Protein AF-A0A1J3I1L3-F1 (afdb_monomer)

Foldseek 3Di:
DPPCPQPDDWPVHNWDFPVVLLVVLVCQQPCDCPVNNVDPGGPDQQSDVDDFDDDPNHTPDHHDDTTRVNVVVVVVVVVVVVVVCVVVVCLVVPCCHDPQRRRNVVVPSDDDAPDCPPPGGD

Secondary structure (DSSP, 8-state):
--S-GGGSBSTTSB----HHHHHHHHHHHT-BTTTBTT-SS-S-GGGSSSPPEEETTEEEE------HHHHHHHHHHHHHHHHHHHHHHHHHHTSS--SS-TTGGGG-SS-S-S-SGGG---

Sequence (122 aa):
ALGRPQDMFSDTAIQLQPVFAQWIQNTHALAPGVTAPGETASTSLTWGGGELVAVGGKVALLPIPLGTADFLVHHIHAFTIHVTVLILLKGVLFARSSRLIPDKANLGFRFPCDGPGRGGTC

InterPro domains:
  IPR001280 Photosystem I PsaA/PsaB [PF00223] (1-122)
  IPR001280 Photosystem I PsaA/PsaB [PR00257] (71-89)
  IPR001280 Photosystem I PsaA/PsaB [PR00257] (102-122)
  IPR020586 Photosystem I PsaA/PsaB, conserved site [PS00419] (113-122)
  IPR036408 Photosystem I PsaA/PsaB superfamily [G3DSA:1.20.1130.10] (1-122)
  IPR036408 Photosystem I PsaA/PsaB superfamily [SSF81558] (1-122)

Nearest PDB structures (foldseek):
  8j7b-assembly1_A  TM=9.758E-01  e=3.471E-17  Arabidopsis thaliana
  7wfd-assembly1_AA  TM=9.749E-01  e=4.808E-17  Arabidopsis thaliana
  8bcv-assembly1_A  TM=9.721E-01  e=6.662E-17  Avena sativa
  5zji-assembly1_A  TM=9.831E-01  e=1.122E-16  Zea mays
  5l8r-assembly1_A  TM=9.810E-01  e=1.279E-16  Pisum sativum

Organism: Noccaea caerulescens (NCBI:txid107243)

Solvent-accessible surface area (backbone atoms only — not comparable to full-atom values): 7301 Å² total; per-residue (Å²): 140,84,87,56,70,71,78,33,84,26,82,90,39,46,64,49,68,40,57,71,58,53,52,49,26,50,53,42,32,56,21,39,63,63,85,33,68,91,39,92,59,42,96,48,53,44,41,32,91,51,78,76,39,68,56,95,92,38,81,72,50,50,51,61,86,76,42,23,67,52,37,52,53,52,51,50,51,50,49,55,50,51,53,51,49,49,54,52,48,50,52,61,74,46,44,52,32,40,96,89,44,70,62,34,51,80,65,50,95,80,66,84,59,78,55,72,57,96,87,50,46,115

Mean predicted aligned error: 4.72 Å

Radius of gyration: 25.05 Å; Cα contacts (8 Å, |Δi|>4): 120; chains: 1; bounding box: 61×33×59 Å

Structure (mmCIF, N/CA/C/O backbone):
data_AF-A0A1J3I1L3-F1
#
_entry.id   AF-A0A1J3I1L3-F1
#
loop_
_atom_site.group_PDB
_atom_site.id
_atom_site.type_symbol
_atom_site.label_atom_id
_atom_site.label_alt_id
_atom_site.label_comp_id
_atom_site.label_asym_id
_atom_site.label_entity_id
_atom_site.label_seq_id
_atom_site.pdbx_PDB_ins_code
_atom_site.Cartn_x
_atom_site.Cartn_y
_atom_site.Cartn_z
_atom_site.occupancy
_atom_site.B_iso_or_equiv
_atom_site.auth_seq_id
_atom_site.auth_comp_id
_atom_site.auth_asym_id
_atom_site.auth_atom_id
_atom_site.pdbx_PDB_model_num
ATOM 1 N N . ALA A 1 1 ? 16.874 -9.510 20.655 1.00 80.38 1 ALA A N 1
ATOM 2 C CA . ALA A 1 1 ? 18.293 -9.449 20.241 1.00 80.38 1 ALA A CA 1
ATOM 3 C C . ALA A 1 1 ? 19.179 -8.682 21.233 1.00 80.38 1 ALA A C 1
ATOM 5 O O . ALA A 1 1 ? 20.196 -9.231 21.613 1.00 80.38 1 ALA A O 1
ATOM 6 N N . LEU A 1 2 ? 18.810 -7.475 21.698 1.00 95.44 2 LEU A N 1
ATOM 7 C CA . LEU A 1 2 ? 19.632 -6.674 22.637 1.00 95.44 2 LEU A CA 1
ATOM 8 C C . LEU A 1 2 ? 19.032 -6.495 24.048 1.00 95.44 2 LEU A C 1
ATOM 10 O O . LEU A 1 2 ? 19.570 -5.739 24.845 1.00 95.44 2 LEU A O 1
ATOM 14 N N . GLY A 1 3 ? 17.898 -7.137 24.355 1.00 95.94 3 GLY A N 1
ATOM 15 C CA . GLY A 1 3 ? 17.249 -7.009 25.671 1.00 95.94 3 GLY A CA 1
ATOM 16 C C . GLY A 1 3 ? 16.674 -5.618 25.976 1.00 95.94 3 GLY A C 1
ATOM 17 O O . GLY A 1 3 ? 16.488 -5.288 27.139 1.00 95.94 3 GLY A O 1
ATOM 18 N N . ARG A 1 4 ? 16.398 -4.805 24.947 1.00 97.38 4 ARG A N 1
ATOM 19 C CA . ARG A 1 4 ? 15.887 -3.428 25.065 1.00 97.38 4 ARG A CA 1
ATOM 20 C C . ARG A 1 4 ? 14.473 -3.279 24.469 1.00 97.38 4 ARG A C 1
ATOM 22 O O . ARG A 1 4 ? 14.322 -2.634 23.433 1.00 97.38 4 ARG A O 1
ATOM 29 N N . PRO A 1 5 ? 13.437 -3.922 25.042 1.00 96.19 5 PRO A N 1
ATOM 30 C CA . PRO A 1 5 ? 12.076 -3.869 24.496 1.00 96.19 5 PRO A CA 1
ATOM 31 C C . PRO A 1 5 ? 11.458 -2.462 24.524 1.00 96.19 5 PRO A C 1
ATOM 33 O O . PRO A 1 5 ? 10.648 -2.143 23.662 1.00 96.19 5 PRO A O 1
ATOM 36 N N . GLN A 1 6 ? 11.873 -1.604 25.459 1.00 96.25 6 GLN A N 1
ATOM 37 C CA . GLN A 1 6 ? 11.412 -0.217 25.571 1.00 96.25 6 GLN A CA 1
ATOM 38 C C . GLN A 1 6 ? 11.814 0.672 24.384 1.00 96.25 6 GLN A C 1
ATOM 40 O O . GLN A 1 6 ? 11.209 1.716 24.171 1.00 96.25 6 GLN A O 1
ATOM 45 N N . ASP A 1 7 ? 12.815 0.255 23.608 1.00 97.44 7 ASP A N 1
ATOM 46 C CA . ASP A 1 7 ? 13.295 0.992 22.435 1.00 97.44 7 ASP A CA 1
ATOM 47 C C . ASP A 1 7 ? 12.701 0.451 21.121 1.00 97.44 7 ASP A C 1
ATOM 49 O O . ASP A 1 7 ? 13.109 0.851 20.033 1.00 97.44 7 ASP A O 1
ATOM 53 N N . MET A 1 8 ? 11.763 -0.498 21.199 1.00 97.75 8 MET A N 1
ATOM 54 C CA . MET A 1 8 ? 11.122 -1.105 20.036 1.00 97.75 8 MET A CA 1
ATOM 55 C C . MET A 1 8 ? 9.966 -0.243 19.518 1.00 97.75 8 MET A C 1
ATOM 57 O O . MET A 1 8 ? 9.206 0.328 20.301 1.00 97.75 8 MET A O 1
ATOM 61 N N . PHE A 1 9 ? 9.762 -0.241 18.198 1.00 98.19 9 PHE A N 1
ATOM 62 C CA . PHE A 1 9 ? 8.512 0.238 17.610 1.00 98.19 9 PHE A CA 1
ATOM 63 C C . PHE A 1 9 ? 7.398 -0.785 17.849 1.00 98.19 9 PHE A C 1
ATOM 65 O O . PHE A 1 9 ? 7.394 -1.854 17.239 1.00 98.19 9 PHE A O 1
ATOM 72 N N . SER A 1 10 ? 6.496 -0.493 18.784 1.00 97.81 10 SER A N 1
ATOM 73 C CA . SER A 1 10 ? 5.393 -1.378 19.179 1.00 97.81 10 SER A CA 1
ATOM 74 C C . SER A 1 10 ? 4.352 -0.633 20.010 1.00 97.81 10 SER A C 1
ATOM 76 O O . SER A 1 10 ? 4.625 0.457 20.512 1.00 97.81 10 SER A O 1
ATOM 78 N N . ASP A 1 11 ? 3.191 -1.250 20.233 1.00 97.44 11 ASP A N 1
ATOM 79 C CA . ASP A 1 11 ? 2.111 -0.635 21.015 1.00 97.44 11 ASP A CA 1
ATOM 80 C C . ASP A 1 11 ? 2.466 -0.421 22.499 1.00 97.44 11 ASP A C 1
ATOM 82 O O . ASP A 1 11 ? 1.881 0.437 23.156 1.00 97.44 11 ASP A O 1
ATOM 86 N N . THR A 1 12 ? 3.459 -1.142 23.034 1.00 97.31 12 THR A N 1
ATOM 87 C CA . THR A 1 12 ? 3.888 -1.042 24.443 1.00 97.31 12 THR A CA 1
ATOM 88 C C . THR A 1 12 ? 5.150 -0.203 24.660 1.00 97.31 12 THR A C 1
ATOM 90 O O . THR A 1 12 ? 5.643 -0.132 25.783 1.00 97.31 12 THR A O 1
ATOM 93 N N . ALA A 1 13 ? 5.716 0.385 23.606 1.00 96.44 13 ALA A N 1
ATOM 94 C CA . ALA A 1 13 ? 6.961 1.149 23.668 1.00 96.44 13 ALA A CA 1
ATOM 95 C C . ALA A 1 13 ? 6.857 2.404 22.785 1.00 96.44 13 ALA A C 1
ATOM 97 O O . ALA A 1 13 ? 5.974 3.232 23.008 1.00 96.44 13 ALA A O 1
ATOM 98 N N . ILE A 1 14 ? 7.731 2.572 21.787 1.00 97.62 14 ILE A N 1
ATOM 99 C CA . ILE A 1 14 ? 7.644 3.701 20.858 1.00 97.62 14 ILE A CA 1
ATOM 100 C C . ILE A 1 14 ? 6.532 3.403 19.851 1.00 97.62 14 ILE A C 1
ATOM 102 O O . ILE A 1 14 ? 6.683 2.560 18.967 1.00 97.62 14 ILE A O 1
ATOM 106 N N . GLN A 1 15 ? 5.400 4.084 19.988 1.00 98.19 15 GLN A N 1
ATOM 107 C CA . GLN A 1 15 ? 4.229 3.818 19.158 1.00 98.19 15 GLN A CA 1
ATOM 108 C C . GLN A 1 15 ? 4.301 4.548 17.815 1.00 98.19 15 GLN A C 1
ATOM 110 O O . GLN A 1 15 ? 4.650 5.727 17.755 1.00 98.19 15 GLN A O 1
ATOM 115 N N . LEU A 1 16 ? 3.886 3.865 16.747 1.00 98.19 16 LEU A N 1
ATOM 116 C CA . LEU A 1 16 ? 3.650 4.461 15.429 1.00 98.19 16 LEU A CA 1
ATOM 117 C C . LEU A 1 16 ? 2.205 4.169 15.027 1.00 98.19 16 LEU A C 1
ATOM 119 O O . LEU A 1 16 ? 1.920 3.194 14.338 1.00 98.19 16 LEU A O 1
ATOM 123 N N . GLN A 1 17 ? 1.280 4.990 15.521 1.00 98.12 17 GLN A N 1
ATOM 124 C CA . GLN A 1 17 ? -0.150 4.740 15.353 1.00 98.12 17 GLN A CA 1
ATOM 125 C C . GLN A 1 17 ? -0.643 5.116 13.944 1.00 98.12 17 GLN A C 1
ATOM 127 O O . GLN A 1 17 ? -0.327 6.206 13.452 1.00 98.12 17 GLN A O 1
ATOM 132 N N . PRO A 1 18 ? -1.484 4.283 13.301 1.00 98.06 18 PRO A N 1
ATOM 133 C CA . PRO A 1 18 ? -2.129 4.603 12.032 1.00 98.06 18 PRO A CA 1
ATOM 134 C C . PRO A 1 18 ? -3.333 5.539 12.245 1.00 98.06 18 PRO A C 1
ATOM 136 O O . PRO A 1 18 ? -4.475 5.198 11.934 1.00 98.06 18 PRO A O 1
ATOM 139 N N . VAL A 1 19 ? -3.079 6.746 12.761 1.00 98.31 19 VAL A N 1
ATOM 140 C CA . VAL A 1 19 ? -4.113 7.705 13.201 1.00 98.31 19 VAL A CA 1
ATOM 141 C C . VAL A 1 19 ? -5.118 8.071 12.108 1.00 98.31 19 VAL A C 1
ATOM 143 O O . VAL A 1 19 ? -6.300 8.242 12.392 1.00 98.31 19 VAL A O 1
ATOM 146 N N . PHE A 1 20 ? -4.689 8.130 10.844 1.00 98.44 20 PHE A N 1
ATOM 147 C CA . PHE A 1 20 ? -5.593 8.393 9.721 1.00 98.44 20 PHE A CA 1
ATOM 148 C C . PHE A 1 20 ? -6.578 7.246 9.496 1.00 98.44 20 PHE A C 1
ATOM 150 O O . PHE A 1 20 ? -7.757 7.489 9.257 1.00 98.44 20 PHE A O 1
ATOM 157 N N . ALA A 1 21 ? -6.115 6.000 9.609 1.00 97.94 21 ALA A N 1
ATOM 158 C CA . ALA A 1 21 ? -6.986 4.845 9.466 1.00 97.94 21 ALA A CA 1
ATOM 159 C C . ALA A 1 21 ? -7.968 4.776 10.640 1.00 97.94 21 ALA A C 1
ATOM 161 O O . ALA A 1 21 ? -9.162 4.645 10.409 1.00 97.94 21 ALA A O 1
ATOM 162 N N . GLN A 1 22 ? -7.497 4.973 11.876 1.00 97.62 22 GLN A N 1
ATOM 163 C CA . GLN A 1 22 ? -8.347 5.027 13.074 1.00 97.62 22 GLN A CA 1
ATOM 164 C C . GLN A 1 22 ? -9.411 6.136 12.983 1.00 97.62 22 GLN A C 1
ATOM 166 O O . GLN A 1 22 ? -10.572 5.923 13.326 1.00 97.62 22 GLN A O 1
ATOM 171 N N . TRP A 1 23 ? -9.048 7.314 12.467 1.00 97.94 23 TRP A N 1
ATOM 172 C CA . TRP A 1 23 ? -9.995 8.404 12.219 1.00 97.94 23 TRP A CA 1
ATOM 173 C C . TRP A 1 23 ? -11.084 8.017 11.207 1.00 97.94 23 TRP A C 1
ATOM 175 O O . TRP A 1 23 ? -12.266 8.286 11.438 1.00 97.94 23 TRP A O 1
ATOM 185 N N . ILE A 1 24 ? -10.712 7.328 10.124 1.00 97.44 24 ILE A N 1
ATOM 186 C CA . ILE A 1 24 ? -11.673 6.763 9.170 1.00 97.44 24 ILE A CA 1
ATOM 187 C C . ILE A 1 24 ? -12.557 5.712 9.856 1.00 97.44 24 ILE A C 1
ATOM 189 O O . ILE A 1 24 ? -13.777 5.802 9.739 1.00 97.44 24 ILE A O 1
ATOM 193 N N . GLN A 1 25 ? -11.987 4.776 10.627 1.00 96.19 25 GLN A N 1
ATOM 194 C CA . GLN A 1 25 ? -12.763 3.760 11.354 1.00 96.19 25 GLN A CA 1
ATOM 195 C C . GLN A 1 25 ? -13.839 4.413 12.237 1.00 96.19 25 GLN A C 1
ATOM 197 O O . GLN A 1 25 ? -15.013 4.070 12.125 1.00 96.19 25 GLN A O 1
ATOM 202 N N . ASN A 1 26 ? -13.471 5.427 13.025 1.00 95.75 26 ASN A N 1
ATOM 203 C CA . ASN A 1 26 ? -14.405 6.150 13.892 1.00 95.75 26 ASN A CA 1
ATOM 204 C C . ASN A 1 26 ? -15.491 6.893 13.106 1.00 95.75 26 ASN A C 1
ATOM 206 O O . ASN A 1 26 ? -16.659 6.871 13.492 1.00 95.75 26 ASN A O 1
ATOM 210 N N . THR A 1 27 ? -15.123 7.518 11.987 1.00 96.19 27 THR A N 1
ATOM 211 C CA . THR A 1 27 ? -16.076 8.223 11.119 1.00 96.19 27 THR A CA 1
ATOM 212 C C . THR A 1 27 ? -17.129 7.263 10.566 1.00 96.19 27 THR A C 1
ATOM 214 O O . THR A 1 27 ? -18.314 7.585 10.564 1.00 96.19 27 THR A O 1
ATOM 217 N N . HIS A 1 28 ? -16.719 6.068 10.136 1.00 96.00 28 HIS A N 1
ATOM 218 C CA . HIS A 1 28 ? -17.635 5.053 9.617 1.00 96.00 28 HIS A CA 1
ATOM 219 C C . HIS A 1 28 ? -18.439 4.346 10.715 1.00 96.00 28 HIS A C 1
ATOM 221 O O . HIS A 1 28 ? -19.610 4.036 10.496 1.00 96.00 28 HIS A O 1
ATOM 227 N N . ALA A 1 29 ? -17.847 4.107 11.887 1.00 94.94 29 ALA A N 1
ATOM 228 C CA . ALA A 1 29 ? -18.529 3.505 13.031 1.00 94.94 29 ALA A CA 1
ATOM 229 C C . ALA A 1 29 ? -19.659 4.399 13.570 1.00 94.94 29 ALA A C 1
ATOM 231 O O . ALA A 1 29 ? -20.719 3.895 13.928 1.00 94.94 29 ALA A O 1
ATOM 232 N N . LEU A 1 30 ? -19.447 5.720 13.587 1.00 94.75 30 LEU A N 1
ATOM 233 C CA . LEU A 1 30 ? -20.404 6.712 14.095 1.00 94.75 30 LEU A CA 1
ATOM 234 C C . LEU A 1 30 ? -21.323 7.303 13.014 1.00 94.75 30 LEU A C 1
ATOM 236 O O . LEU A 1 30 ? -22.138 8.172 13.316 1.00 94.75 30 LEU A O 1
ATOM 240 N N . ALA A 1 31 ? -21.193 6.875 11.757 1.00 95.75 31 ALA A N 1
ATOM 241 C CA . ALA A 1 31 ? -22.003 7.401 10.660 1.00 95.75 31 ALA A CA 1
ATOM 242 C C . ALA A 1 31 ? -23.525 7.173 10.821 1.00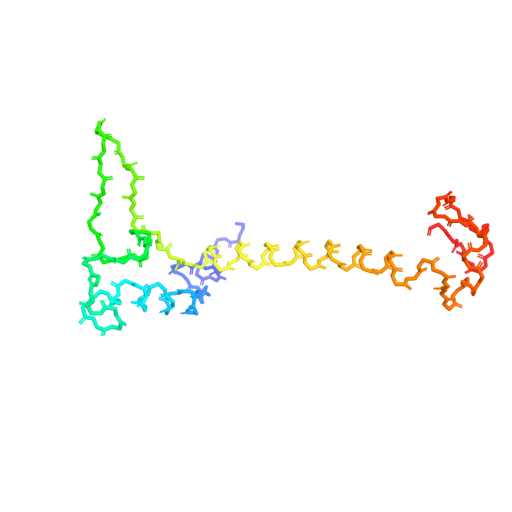 95.75 31 ALA A C 1
ATOM 244 O O . ALA A 1 31 ? -24.277 8.120 10.556 1.00 95.75 31 ALA A O 1
ATOM 245 N N . PRO A 1 32 ? -24.009 5.982 11.238 1.00 95.12 32 PRO A N 1
ATOM 246 C CA . PRO A 1 32 ? -25.443 5.702 11.348 1.00 95.12 32 PRO A CA 1
ATOM 247 C C . PRO A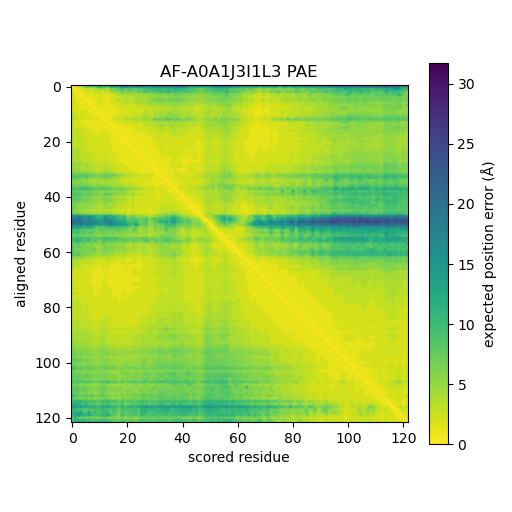 1 32 ? -26.146 6.678 12.295 1.00 95.12 32 PRO A C 1
ATOM 249 O O . PRO A 1 32 ? -25.696 6.902 13.416 1.00 95.12 32 PRO A O 1
ATOM 252 N N . GLY A 1 33 ? -27.238 7.290 11.839 1.00 94.25 33 GLY A N 1
ATOM 253 C CA . GLY A 1 33 ? -27.990 8.278 12.619 1.00 94.25 33 GLY A CA 1
ATOM 254 C C . GLY A 1 33 ? -27.341 9.668 12.734 1.00 94.25 33 GLY A C 1
ATOM 255 O O . GLY A 1 33 ? -27.986 10.580 13.246 1.00 94.25 33 GLY A O 1
ATOM 256 N N . VAL A 1 34 ? -26.111 9.863 12.237 1.00 95.12 34 VAL A N 1
ATOM 257 C CA . VAL A 1 34 ? -25.407 11.160 12.253 1.00 95.12 34 VAL A CA 1
ATOM 258 C C . VAL A 1 34 ? -25.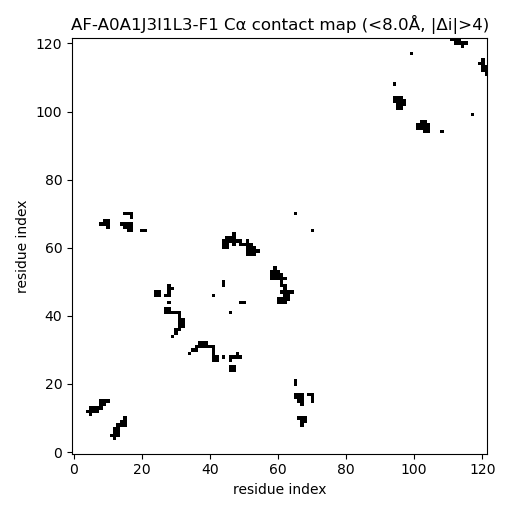174 11.668 10.833 1.00 95.12 34 VAL A C 1
ATOM 260 O O . VAL A 1 34 ? -25.914 12.519 10.344 1.00 95.12 34 VAL A O 1
ATOM 263 N N . THR A 1 35 ? -24.155 11.144 10.149 1.00 97.19 35 THR A N 1
ATOM 264 C CA . THR A 1 35 ? -23.836 11.507 8.758 1.00 97.19 35 THR A CA 1
ATOM 265 C C . THR A 1 35 ? -24.576 10.628 7.749 1.00 97.19 35 THR A C 1
ATOM 267 O O . THR A 1 35 ? -24.677 10.999 6.582 1.00 97.19 35 THR A O 1
ATOM 270 N N . ALA A 1 36 ? -25.152 9.511 8.205 1.00 96.62 36 ALA A N 1
ATOM 271 C CA . ALA A 1 36 ? -26.048 8.633 7.460 1.00 96.62 36 ALA A CA 1
ATOM 272 C C . ALA A 1 36 ? -27.369 8.420 8.240 1.00 96.62 36 ALA A C 1
ATOM 274 O O . ALA A 1 36 ? -27.550 7.385 8.882 1.00 96.62 36 ALA A O 1
ATOM 275 N N . PRO A 1 37 ? -28.309 9.388 8.219 1.00 95.00 37 PRO A N 1
ATOM 276 C CA . PRO A 1 37 ? -29.498 9.364 9.083 1.00 95.00 37 PRO A CA 1
ATOM 277 C C . PRO A 1 37 ? -30.487 8.221 8.814 1.00 95.00 37 PRO A C 1
ATOM 279 O O . PRO A 1 37 ? -31.243 7.853 9.706 1.00 95.00 37 PRO A O 1
ATOM 282 N N . GLY A 1 38 ? -30.511 7.686 7.589 1.00 95.75 38 GLY A N 1
ATOM 283 C CA . GLY A 1 38 ? -31.395 6.579 7.201 1.00 95.75 38 GLY A CA 1
ATOM 284 C C . GLY A 1 38 ? -30.823 5.189 7.480 1.00 95.75 38 GLY A C 1
ATOM 285 O O . GLY A 1 38 ? -31.538 4.202 7.330 1.00 95.75 38 GLY A O 1
ATOM 286 N N . GLU A 1 39 ? -29.553 5.108 7.877 1.00 94.75 39 GLU A N 1
ATOM 287 C CA . GLU A 1 39 ? -28.861 3.841 8.086 1.00 94.75 39 GLU A CA 1
ATOM 288 C C . GLU A 1 39 ? -28.872 3.450 9.561 1.00 94.75 39 GLU A C 1
ATOM 290 O O . GLU A 1 39 ? -28.664 4.279 10.449 1.00 94.75 39 GLU A O 1
ATOM 295 N N . THR A 1 40 ? -29.081 2.160 9.821 1.00 90.44 40 THR A N 1
ATOM 296 C CA . THR A 1 40 ? -29.122 1.591 11.177 1.00 90.44 40 THR A CA 1
ATOM 297 C C . THR A 1 40 ? -27.824 0.891 11.578 1.00 90.44 40 THR A C 1
ATOM 299 O O . THR A 1 40 ? -27.682 0.480 12.726 1.00 90.44 40 THR A O 1
ATOM 302 N N . ALA A 1 41 ? -26.885 0.716 10.645 1.00 90.56 41 ALA A N 1
ATOM 303 C CA . ALA A 1 41 ? -25.599 0.066 10.871 1.00 90.56 41 ALA A CA 1
ATOM 304 C C . ALA A 1 41 ? -24.504 0.719 10.018 1.00 90.56 41 ALA A C 1
ATOM 306 O O . ALA A 1 41 ? -24.783 1.328 8.986 1.00 90.56 41 ALA A O 1
ATOM 307 N N . SER A 1 42 ? -23.251 0.608 10.462 1.00 92.06 42 SER A N 1
ATOM 308 C CA . SER A 1 42 ? -22.099 1.097 9.703 1.00 92.06 42 SER A CA 1
ATOM 309 C C . SER A 1 42 ? -21.884 0.261 8.436 1.00 92.06 42 SER A C 1
ATOM 311 O O . SER A 1 42 ? -22.421 -0.837 8.288 1.00 92.06 42 SER A O 1
ATOM 313 N N . THR A 1 43 ? -21.045 0.745 7.515 1.00 92.75 43 THR A N 1
ATOM 314 C CA . THR A 1 43 ? -20.775 0.032 6.249 1.00 92.75 43 THR A CA 1
ATOM 315 C C . THR A 1 43 ? -20.078 -1.322 6.435 1.00 92.75 43 THR A C 1
ATOM 317 O O . THR A 1 43 ? -20.053 -2.131 5.512 1.00 92.75 43 THR A O 1
ATOM 320 N N . SER A 1 44 ? -19.488 -1.568 7.607 1.00 92.81 44 SER A N 1
ATOM 321 C CA . SER A 1 44 ? -18.903 -2.847 8.008 1.00 92.81 44 SER A CA 1
ATOM 322 C C . SER A 1 44 ? -18.737 -2.894 9.527 1.00 92.81 44 SER A C 1
ATOM 324 O O . SER A 1 44 ? -18.306 -1.920 10.146 1.00 92.81 44 SER A O 1
ATOM 326 N N . LEU A 1 45 ? -18.963 -4.060 10.132 1.00 91.56 45 LEU A N 1
ATOM 327 C CA . LEU A 1 45 ? -18.739 -4.269 11.569 1.00 91.56 45 LEU A CA 1
ATOM 328 C C . LEU A 1 45 ? -17.245 -4.229 11.949 1.00 91.56 45 LEU A C 1
ATOM 330 O O . LEU A 1 45 ? -16.907 -4.114 13.124 1.00 91.56 45 LEU A O 1
ATOM 334 N N . THR A 1 46 ? -16.340 -4.271 10.963 1.00 93.06 46 THR A N 1
ATOM 335 C CA . THR A 1 46 ? -14.889 -4.159 11.187 1.00 93.06 46 THR A CA 1
ATOM 336 C C . THR A 1 46 ? -14.451 -2.781 11.681 1.00 93.06 46 THR A C 1
ATOM 338 O O . THR A 1 46 ? -13.375 -2.680 12.263 1.00 93.06 46 THR A O 1
ATOM 341 N N . TRP A 1 47 ? -15.245 -1.727 11.449 1.00 91.88 47 TRP A N 1
ATOM 342 C CA . TRP A 1 47 ? -14.901 -0.347 11.818 1.00 91.88 47 TRP A CA 1
ATOM 343 C C . TRP A 1 47 ? -14.937 -0.073 13.327 1.00 91.88 47 TRP A C 1
ATOM 345 O O . TRP A 1 47 ? -14.362 0.912 13.773 1.00 91.88 47 TRP A O 1
ATOM 355 N N . GLY A 1 48 ? -15.594 -0.928 14.115 1.00 82.31 48 GLY A N 1
ATOM 356 C CA . GLY A 1 48 ? -15.890 -0.657 15.524 1.00 82.31 48 GLY A CA 1
ATOM 357 C C . GLY A 1 48 ? -17.329 -0.187 15.744 1.00 82.31 48 GLY A C 1
ATOM 358 O O . GLY A 1 48 ? -18.075 0.049 14.795 1.00 82.31 48 GLY A O 1
ATOM 359 N N . GLY A 1 49 ? -17.746 -0.125 17.011 1.00 70.38 49 GLY A N 1
ATOM 360 C CA . GLY A 1 49 ? -19.098 0.291 17.419 1.00 70.38 49 GLY A CA 1
ATOM 361 C C . GLY A 1 49 ? -20.199 -0.774 17.296 1.00 70.38 49 GLY A C 1
ATOM 362 O O . GLY A 1 49 ? -21.265 -0.591 17.872 1.00 70.38 49 GLY A O 1
ATOM 363 N N . GLY A 1 50 ? -19.949 -1.888 16.598 1.00 70.62 50 GLY A N 1
ATOM 364 C CA . GLY A 1 50 ? -20.850 -3.046 16.530 1.00 70.62 50 GLY A CA 1
ATOM 365 C C . GLY A 1 50 ? -20.450 -4.177 17.485 1.00 70.62 50 GLY A C 1
ATOM 366 O O . GLY A 1 50 ? -19.277 -4.315 17.839 1.00 70.62 50 GLY A O 1
ATOM 367 N N . GLU A 1 51 ? -21.418 -5.004 17.887 1.00 76.62 51 GLU A N 1
ATOM 368 C CA . GLU A 1 51 ? -21.158 -6.225 18.660 1.00 76.62 51 GLU A CA 1
ATOM 369 C C . GLU A 1 51 ? -20.505 -7.326 17.808 1.00 76.62 51 GLU A C 1
ATOM 371 O O . GLU A 1 51 ? -20.618 -7.360 16.580 1.00 76.62 51 GLU A O 1
ATOM 376 N N . LEU A 1 52 ? -19.818 -8.251 18.484 1.00 83.69 52 LEU A N 1
ATOM 377 C CA . LEU A 1 52 ? -19.284 -9.465 17.874 1.00 83.69 52 LEU A CA 1
ATOM 378 C C . LEU A 1 52 ? -20.429 -10.294 17.285 1.00 83.69 52 LEU A C 1
ATOM 380 O O . LEU A 1 52 ? -21.350 -10.691 17.996 1.00 83.69 52 LEU A O 1
ATOM 384 N N . VAL A 1 53 ? -20.337 -10.612 15.996 1.00 88.81 53 VAL A N 1
ATOM 385 C CA . VAL A 1 53 ? -21.310 -11.488 15.338 1.00 88.81 53 VAL A CA 1
ATOM 386 C C . VAL A 1 53 ? -20.748 -12.899 15.308 1.00 88.81 53 VAL A C 1
ATOM 388 O O . VAL A 1 53 ? -19.673 -13.131 14.751 1.00 88.81 53 VAL A O 1
ATOM 391 N N . ALA A 1 54 ? -21.480 -13.851 15.887 1.00 92.44 54 ALA A N 1
ATOM 392 C CA . ALA A 1 54 ? -21.120 -15.265 15.896 1.00 92.44 54 ALA A CA 1
ATOM 393 C C . ALA A 1 54 ? -22.184 -16.126 15.204 1.00 92.44 54 ALA A C 1
ATOM 395 O O . ALA A 1 54 ? -23.381 -15.940 15.409 1.00 92.44 54 ALA A O 1
ATOM 396 N N . VAL A 1 55 ? -21.743 -17.109 14.416 1.00 94.50 55 VAL A N 1
ATOM 397 C CA . VAL A 1 55 ? -22.605 -18.098 13.750 1.00 94.50 55 VAL A CA 1
ATOM 398 C C . VAL A 1 55 ? -22.025 -19.485 13.999 1.00 94.50 55 VAL A C 1
ATOM 400 O O . VAL A 1 55 ? -20.841 -19.725 13.767 1.00 94.50 55 VAL A O 1
ATOM 403 N N . GLY A 1 56 ? -22.842 -20.404 14.521 1.00 94.25 56 GLY A N 1
ATOM 404 C CA . GLY A 1 56 ? -22.395 -21.769 14.827 1.00 94.25 56 GLY A CA 1
ATOM 405 C C . GLY A 1 56 ? -21.246 -21.831 15.844 1.00 94.25 56 GLY A C 1
ATOM 406 O O . GLY A 1 56 ? -20.360 -22.673 15.717 1.00 94.25 56 GLY A O 1
ATOM 407 N N . GLY A 1 57 ? -21.214 -20.903 16.809 1.00 93.81 57 GLY A N 1
ATOM 408 C CA . GLY A 1 57 ? -20.159 -20.824 17.828 1.00 93.81 57 GLY A CA 1
ATOM 409 C C . GLY A 1 57 ? -18.804 -20.315 17.319 1.00 93.81 57 GLY A C 1
ATOM 410 O O . GLY A 1 57 ? -17.814 -20.404 18.040 1.00 93.81 57 GLY A O 1
ATOM 411 N N . LYS A 1 58 ? -18.733 -19.792 16.089 1.00 94.38 58 LYS A N 1
ATOM 412 C CA . LYS A 1 58 ? -17.531 -19.176 15.507 1.00 94.38 58 LYS A CA 1
ATOM 413 C C . LYS A 1 58 ? -17.769 -17.693 15.267 1.00 94.38 58 LYS A C 1
ATOM 415 O O . LYS A 1 58 ? -18.888 -17.294 14.952 1.00 94.38 58 LYS A O 1
ATOM 420 N N . VAL A 1 59 ? -16.713 -16.890 15.377 1.00 92.44 59 VAL A N 1
ATOM 421 C CA . VAL A 1 59 ? -16.780 -15.462 15.051 1.00 92.44 59 VAL A CA 1
ATOM 422 C C . VAL A 1 59 ? -16.935 -15.301 13.542 1.00 92.44 59 VAL A C 1
ATOM 424 O O . VAL A 1 59 ? -16.088 -15.766 12.783 1.00 92.44 59 VAL A O 1
ATOM 427 N N . ALA A 1 60 ? -18.024 -14.666 13.121 1.00 92.69 60 ALA A N 1
ATOM 428 C CA . ALA A 1 60 ? -18.266 -14.306 11.732 1.00 92.69 60 ALA A CA 1
ATOM 429 C C . ALA A 1 60 ? -17.573 -12.979 11.395 1.00 92.69 60 ALA A C 1
ATOM 431 O O . ALA A 1 60 ? -16.818 -12.915 10.431 1.00 92.69 60 ALA A O 1
ATOM 432 N N . LEU A 1 61 ? -17.781 -11.945 12.218 1.00 91.88 61 LEU A N 1
ATOM 433 C CA . LEU A 1 61 ? -17.103 -10.653 12.104 1.00 91.88 61 LEU A CA 1
ATOM 434 C C . LEU A 1 61 ? -16.900 -10.027 13.490 1.00 91.88 61 LEU A C 1
ATOM 436 O O . LEU A 1 61 ? -17.738 -10.180 14.381 1.00 91.88 61 LEU A O 1
ATOM 440 N N . LEU A 1 62 ? -15.800 -9.290 13.643 1.00 91.94 62 LEU A N 1
ATOM 441 C CA . LEU A 1 62 ? -15.508 -8.457 14.807 1.00 91.94 62 LEU A CA 1
ATOM 442 C C . LEU A 1 62 ? -14.808 -7.154 14.370 1.00 91.94 62 LEU A C 1
ATOM 444 O O . LEU A 1 62 ? -14.240 -7.120 13.271 1.00 91.94 62 LEU A O 1
ATOM 448 N N . PRO A 1 63 ? -14.801 -6.105 15.213 1.00 93.50 63 PRO A N 1
ATOM 449 C CA . PRO A 1 63 ? -13.956 -4.934 15.004 1.00 93.50 63 PRO A CA 1
ATOM 450 C C . PRO A 1 63 ? -12.482 -5.316 14.838 1.00 93.50 63 PRO A C 1
ATOM 452 O O . PRO A 1 63 ? -11.969 -6.145 15.589 1.00 93.50 63 PRO A O 1
ATOM 455 N N . ILE A 1 64 ? -11.798 -4.696 13.875 1.00 95.44 64 ILE A N 1
ATOM 456 C CA . ILE A 1 64 ? -10.370 -4.926 13.626 1.00 95.44 64 ILE A CA 1
ATOM 457 C C . ILE A 1 64 ? -9.606 -3.698 14.133 1.00 95.44 64 ILE A C 1
ATOM 459 O O . ILE A 1 64 ? -9.577 -2.681 13.431 1.00 95.44 64 ILE A O 1
ATOM 463 N N . PRO A 1 65 ? -9.026 -3.745 15.348 1.00 94.56 65 PRO A N 1
ATOM 464 C CA . PRO A 1 65 ? -8.219 -2.642 15.845 1.00 94.56 65 PRO A CA 1
ATOM 465 C C . PRO A 1 65 ? -6.940 -2.521 15.015 1.00 94.56 65 PRO A C 1
ATOM 467 O O . PRO A 1 65 ? -6.348 -3.527 14.634 1.00 94.56 65 PRO A O 1
ATOM 470 N N . LEU A 1 66 ? -6.521 -1.285 14.754 1.00 97.56 66 LEU A N 1
ATOM 471 C CA . LEU A 1 66 ? -5.303 -0.985 14.007 1.00 97.56 66 LEU A CA 1
ATOM 472 C C . LEU A 1 66 ? -4.267 -0.378 14.948 1.00 97.56 66 LEU A C 1
ATOM 474 O O . LEU A 1 66 ? -4.507 0.694 15.506 1.00 97.56 66 LEU A O 1
ATOM 478 N N . GLY A 1 67 ? -3.130 -1.049 15.104 1.00 98.00 67 GLY A N 1
ATOM 479 C CA . GLY A 1 67 ? -2.025 -0.624 15.959 1.00 98.00 67 GLY A CA 1
ATOM 480 C C . GLY A 1 67 ? -0.728 -0.379 15.191 1.00 98.00 67 GLY A C 1
ATOM 481 O O . GLY A 1 67 ? -0.695 -0.228 13.966 1.00 98.00 67 GLY A O 1
ATOM 482 N N . THR A 1 68 ? 0.378 -0.362 15.930 1.00 98.38 68 THR A N 1
ATOM 483 C CA . THR A 1 68 ? 1.718 -0.106 15.385 1.00 98.38 68 THR A CA 1
ATOM 484 C C . THR A 1 68 ? 2.133 -1.167 14.362 1.00 98.38 68 THR A C 1
ATOM 486 O O . THR A 1 68 ? 2.729 -0.845 13.335 1.00 98.38 68 THR A O 1
ATOM 489 N N . ALA A 1 69 ? 1.792 -2.438 14.596 1.00 98.44 69 ALA A N 1
ATOM 490 C CA . ALA A 1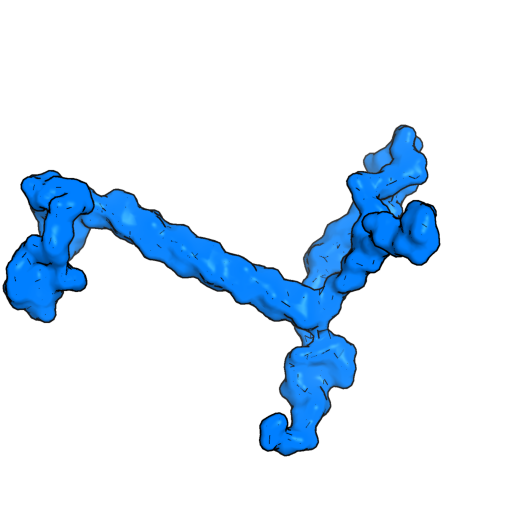 69 ? 2.098 -3.516 13.655 1.00 98.44 69 ALA A CA 1
ATOM 491 C C . ALA A 1 69 ? 1.384 -3.321 12.303 1.00 98.44 69 ALA A C 1
ATOM 493 O O . ALA A 1 69 ? 1.996 -3.494 11.246 1.00 98.44 69 ALA A O 1
ATOM 494 N N . ASP A 1 70 ? 0.122 -2.886 12.334 1.00 98.38 70 ASP A N 1
ATOM 495 C CA . ASP A 1 70 ? -0.666 -2.605 11.136 1.00 98.38 70 ASP A CA 1
ATOM 496 C C . ASP A 1 70 ? -0.089 -1.427 10.351 1.00 98.38 70 ASP A C 1
ATOM 498 O O . ASP A 1 70 ? 0.010 -1.488 9.124 1.00 98.38 70 ASP A O 1
ATOM 502 N N . PHE A 1 71 ? 0.355 -0.374 11.042 1.00 98.62 71 PHE A N 1
ATOM 503 C CA . PHE A 1 71 ? 1.040 0.750 10.405 1.00 98.62 71 PHE A CA 1
ATOM 504 C C . PHE A 1 71 ? 2.273 0.285 9.619 1.00 98.62 71 PHE A C 1
ATOM 506 O O . PHE A 1 71 ? 2.449 0.665 8.456 1.00 98.62 71 PHE A O 1
ATOM 513 N N . LEU A 1 72 ? 3.105 -0.566 10.228 1.00 98.56 72 LEU A N 1
ATOM 514 C CA . LEU A 1 72 ? 4.318 -1.084 9.598 1.00 98.56 72 LEU A CA 1
ATOM 515 C C . LEU A 1 72 ? 3.998 -1.945 8.371 1.00 98.56 72 LEU A C 1
ATOM 517 O O . LEU A 1 72 ? 4.560 -1.707 7.301 1.00 98.56 72 LEU A O 1
ATOM 521 N N . VAL A 1 73 ? 3.077 -2.910 8.480 1.00 98.56 73 VAL A N 1
ATOM 522 C CA . VAL A 1 73 ? 2.766 -3.807 7.352 1.00 98.56 73 VAL A CA 1
ATOM 523 C C . VAL A 1 73 ? 2.123 -3.057 6.183 1.00 98.56 73 VAL A C 1
ATOM 525 O O . VAL A 1 73 ? 2.464 -3.321 5.032 1.00 98.56 73 VAL A O 1
ATOM 528 N N . HIS A 1 74 ? 1.284 -2.048 6.446 1.00 98.56 74 HIS A N 1
ATOM 529 C CA . HIS A 1 74 ? 0.723 -1.210 5.384 1.00 98.56 74 HIS A CA 1
ATOM 530 C C . HIS A 1 74 ? 1.803 -0.408 4.648 1.00 98.56 74 HIS A C 1
ATOM 532 O O . HIS A 1 74 ? 1.728 -0.268 3.427 1.00 98.56 74 HIS A O 1
ATOM 538 N N . HIS A 1 75 ? 2.846 0.060 5.342 1.00 98.62 75 HIS A N 1
ATOM 539 C CA . HIS A 1 75 ? 3.985 0.709 4.685 1.00 98.62 75 HIS A CA 1
ATOM 540 C C . HIS A 1 75 ? 4.830 -0.274 3.868 1.00 98.62 75 HIS A C 1
ATOM 542 O O . HIS A 1 75 ? 5.320 0.094 2.802 1.00 98.62 75 HIS A O 1
ATOM 548 N N . ILE A 1 76 ? 4.951 -1.535 4.292 1.00 98.75 76 ILE A N 1
ATOM 549 C CA . ILE A 1 76 ? 5.588 -2.586 3.482 1.00 98.75 76 ILE A CA 1
ATOM 550 C C . ILE A 1 76 ? 4.755 -2.904 2.231 1.00 98.75 76 ILE A C 1
ATOM 552 O O . ILE A 1 76 ? 5.310 -3.029 1.136 1.00 98.75 76 ILE A O 1
ATOM 556 N N . HIS A 1 77 ? 3.425 -2.967 2.346 1.00 98.75 77 HIS A N 1
ATOM 557 C CA . HIS A 1 77 ? 2.542 -3.088 1.183 1.00 98.75 77 HIS A CA 1
ATOM 558 C C . HIS A 1 77 ? 2.720 -1.903 0.230 1.00 98.75 77 HIS A C 1
ATOM 560 O O . HIS A 1 77 ? 2.950 -2.100 -0.961 1.00 98.75 77 HIS A O 1
ATOM 566 N N . ALA A 1 78 ? 2.708 -0.671 0.745 1.00 98.75 78 ALA A N 1
ATOM 567 C CA . ALA A 1 78 ? 2.959 0.511 -0.069 1.00 98.75 78 ALA A CA 1
ATOM 568 C C . ALA A 1 78 ? 4.330 0.431 -0.757 1.00 98.75 78 ALA A C 1
ATOM 570 O O . ALA A 1 78 ? 4.411 0.628 -1.966 1.00 98.75 78 ALA A O 1
ATOM 571 N N . PHE A 1 79 ? 5.391 0.080 -0.030 1.00 98.81 79 PHE A N 1
ATOM 572 C CA . PHE A 1 79 ? 6.739 -0.066 -0.578 1.00 98.81 79 PHE A CA 1
ATOM 573 C C . PHE A 1 79 ? 6.793 -1.072 -1.735 1.00 98.81 79 PHE A C 1
ATOM 575 O O . PHE A 1 79 ? 7.262 -0.739 -2.823 1.00 98.81 79 PHE A O 1
ATOM 582 N N . THR A 1 80 ? 6.266 -2.282 -1.537 1.00 98.75 80 THR A N 1
ATOM 583 C CA . THR A 1 80 ? 6.275 -3.335 -2.568 1.00 98.75 80 THR A CA 1
ATOM 584 C C . THR A 1 80 ? 5.460 -2.949 -3.803 1.00 98.75 80 THR A C 1
ATOM 586 O O . THR A 1 80 ? 5.906 -3.184 -4.930 1.00 98.75 80 THR A O 1
ATOM 589 N N . ILE A 1 81 ? 4.318 -2.278 -3.621 1.00 98.75 81 ILE A N 1
ATOM 590 C CA . ILE A 1 81 ? 3.516 -1.735 -4.724 1.00 98.75 81 ILE A CA 1
ATOM 591 C C . ILE A 1 81 ? 4.301 -0.657 -5.478 1.00 98.75 81 ILE A C 1
ATOM 593 O O . ILE A 1 81 ? 4.414 -0.737 -6.700 1.00 98.75 81 ILE A O 1
ATOM 597 N N . HIS A 1 82 ? 4.895 0.317 -4.783 1.00 98.75 82 HIS A N 1
ATOM 598 C CA . HIS A 1 82 ? 5.648 1.400 -5.423 1.00 98.75 82 HIS A CA 1
ATOM 599 C C . HIS A 1 82 ? 6.862 0.878 -6.198 1.00 98.75 82 HIS A C 1
ATOM 601 O O . HIS A 1 82 ? 7.106 1.337 -7.310 1.00 98.75 82 HIS A O 1
ATOM 607 N N . VAL A 1 83 ? 7.594 -0.107 -5.666 1.00 98.88 83 VAL A N 1
ATOM 608 C CA . VAL A 1 83 ? 8.723 -0.734 -6.375 1.00 98.88 83 VAL A CA 1
ATOM 609 C C . VAL A 1 83 ? 8.244 -1.493 -7.613 1.00 98.88 83 VAL A C 1
ATOM 611 O O . VAL A 1 83 ? 8.840 -1.362 -8.682 1.00 98.88 83 VAL A O 1
ATOM 614 N N . THR A 1 84 ? 7.138 -2.232 -7.508 1.00 98.88 84 THR A N 1
ATOM 615 C CA . THR A 1 84 ? 6.547 -2.939 -8.654 1.00 98.88 84 THR A CA 1
ATOM 616 C C . THR A 1 84 ? 6.122 -1.952 -9.742 1.00 98.88 84 THR A C 1
ATOM 618 O O . THR A 1 84 ? 6.485 -2.115 -10.908 1.00 98.88 84 THR A O 1
ATOM 621 N N . VAL A 1 85 ? 5.424 -0.876 -9.363 1.00 98.81 85 VAL A N 1
ATOM 622 C CA . VAL A 1 85 ? 5.018 0.196 -10.280 1.00 98.81 85 VAL A CA 1
ATOM 623 C C . VAL A 1 85 ? 6.237 0.877 -10.894 1.00 98.81 85 VAL A C 1
ATOM 625 O O . VAL A 1 85 ? 6.246 1.099 -12.099 1.00 98.81 85 VAL A O 1
ATOM 628 N N . LEU A 1 86 ? 7.289 1.155 -10.119 1.00 98.81 86 LEU A N 1
ATOM 629 C CA . LEU A 1 86 ? 8.524 1.760 -10.617 1.00 98.81 86 LEU A CA 1
ATOM 630 C C . LEU A 1 86 ? 9.174 0.905 -11.711 1.00 98.81 86 LEU A C 1
ATOM 632 O O . LEU A 1 86 ? 9.534 1.436 -12.761 1.00 98.81 86 LEU A O 1
ATOM 636 N N . ILE A 1 87 ? 9.307 -0.407 -11.493 1.00 98.75 87 ILE A N 1
ATOM 637 C CA . ILE A 1 87 ? 9.918 -1.330 -12.463 1.00 98.75 87 ILE A CA 1
ATOM 638 C C . ILE A 1 87 ? 9.085 -1.385 -13.747 1.00 98.75 87 ILE A C 1
ATOM 640 O O . ILE A 1 87 ? 9.626 -1.206 -14.842 1.00 98.75 87 ILE A O 1
ATOM 644 N N . LEU A 1 88 ? 7.770 -1.580 -13.621 1.00 98.81 88 LEU A N 1
ATOM 645 C CA . LEU A 1 88 ? 6.869 -1.686 -14.769 1.00 98.81 88 LEU A CA 1
ATOM 646 C C . LEU A 1 88 ? 6.788 -0.368 -15.545 1.00 98.81 88 LEU A C 1
ATOM 648 O O . LEU A 1 88 ? 6.970 -0.352 -16.762 1.00 98.81 88 LEU A O 1
ATOM 652 N N . LEU A 1 89 ? 6.585 0.751 -14.848 1.00 98.75 89 LEU A N 1
ATOM 653 C CA . LEU A 1 89 ? 6.477 2.072 -15.459 1.00 98.75 89 LEU A CA 1
ATOM 654 C C . LEU A 1 89 ? 7.787 2.478 -16.134 1.00 98.75 89 LEU A C 1
ATOM 656 O O . LEU A 1 89 ? 7.763 3.002 -17.245 1.00 98.75 89 LEU A O 1
ATOM 660 N N . LYS A 1 90 ? 8.942 2.187 -15.522 1.00 98.69 90 LYS A N 1
ATOM 661 C CA . LYS A 1 90 ? 10.244 2.393 -16.166 1.00 98.69 90 LYS A CA 1
ATOM 662 C C . LYS A 1 90 ? 10.367 1.553 -17.439 1.00 98.69 90 LYS A C 1
ATOM 664 O O . LYS A 1 90 ? 10.855 2.062 -18.447 1.00 98.69 90 LYS A O 1
ATOM 669 N N . GLY A 1 91 ? 9.935 0.292 -17.406 1.0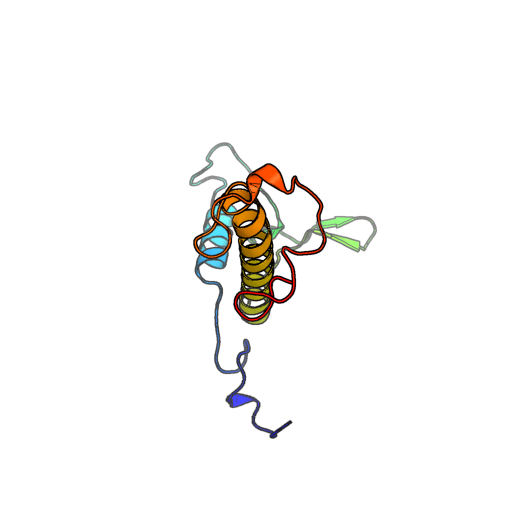0 97.88 91 GLY A N 1
ATOM 670 C CA . GLY A 1 91 ? 9.899 -0.576 -18.584 1.00 97.88 91 GLY A CA 1
ATOM 671 C C . GLY A 1 91 ? 9.082 0.038 -19.722 1.00 97.88 91 GLY A C 1
ATOM 672 O O . GLY A 1 91 ? 9.574 0.133 -20.842 1.00 97.88 91 GLY A O 1
ATOM 673 N N . VAL A 1 92 ? 7.883 0.537 -19.414 1.00 98.56 92 VAL A N 1
ATOM 674 C CA . VAL A 1 92 ? 6.972 1.159 -20.388 1.00 98.56 92 VAL A CA 1
ATOM 675 C C . VAL A 1 92 ? 7.525 2.480 -20.932 1.00 98.56 92 VAL A C 1
ATOM 677 O O . VAL A 1 92 ? 7.631 2.649 -22.147 1.00 98.56 92 VAL A O 1
ATOM 680 N N . LEU A 1 93 ? 7.913 3.415 -20.059 1.00 98.56 93 LEU A N 1
ATOM 681 C CA . LEU A 1 93 ? 8.339 4.760 -20.464 1.00 98.56 93 LEU A CA 1
ATOM 682 C C . LEU A 1 93 ? 9.639 4.751 -21.277 1.00 98.56 93 LEU A C 1
ATOM 684 O O . LEU A 1 93 ? 9.799 5.560 -22.188 1.00 98.56 93 LEU A O 1
ATOM 688 N N . PHE A 1 94 ? 10.557 3.825 -20.984 1.00 98.44 94 PHE A N 1
ATOM 689 C CA . PHE A 1 94 ? 11.851 3.724 -21.665 1.00 98.44 94 PHE A CA 1
ATOM 690 C C . PHE A 1 94 ? 11.905 2.604 -22.715 1.00 98.44 94 PHE A C 1
ATOM 692 O O . PHE A 1 94 ? 13.005 2.204 -23.111 1.00 98.44 94 PHE A O 1
ATOM 699 N N . ALA A 1 95 ? 10.755 2.082 -23.160 1.00 98.19 95 ALA A N 1
ATOM 700 C CA . ALA A 1 95 ? 10.687 1.025 -24.173 1.00 98.19 95 ALA A CA 1
ATOM 701 C C . ALA A 1 95 ? 11.123 1.513 -25.563 1.00 98.19 95 ALA A C 1
ATOM 703 O O . ALA A 1 95 ? 11.831 0.809 -26.275 1.00 98.19 95 ALA A O 1
ATOM 704 N N . ARG A 1 96 ? 10.723 2.730 -25.957 1.00 98.31 96 ARG A N 1
ATOM 705 C CA . ARG A 1 96 ? 10.992 3.251 -27.310 1.00 98.31 96 ARG A CA 1
ATOM 706 C C . ARG A 1 96 ? 12.368 3.896 -27.449 1.00 98.31 96 ARG A C 1
ATOM 708 O O . ARG A 1 96 ? 12.987 3.783 -28.500 1.00 98.31 96 ARG A O 1
ATOM 715 N N . SER A 1 97 ? 12.842 4.557 -26.401 1.00 98.06 97 SER A N 1
ATOM 716 C CA . SER A 1 97 ? 14.163 5.180 -26.359 1.00 98.06 97 SER A CA 1
ATOM 717 C C . SER A 1 97 ? 14.620 5.370 -24.914 1.00 98.06 97 SER A C 1
ATOM 719 O O . SER A 1 97 ? 13.831 5.371 -23.967 1.00 98.06 97 SER A O 1
ATOM 721 N N . SER A 1 98 ? 15.925 5.510 -24.722 1.00 98.00 98 SER A N 1
ATOM 722 C CA . SER A 1 98 ? 16.510 6.014 -23.486 1.00 98.00 98 SER A CA 1
ATOM 723 C C . SER A 1 98 ? 17.714 6.887 -23.810 1.00 98.00 98 SER A C 1
ATOM 725 O O . SER A 1 98 ? 18.216 6.883 -24.931 1.00 98.00 98 SER A O 1
ATOM 727 N N . ARG A 1 99 ? 18.231 7.605 -22.810 1.00 97.88 99 ARG A N 1
ATOM 728 C CA . ARG A 1 99 ? 19.487 8.350 -22.973 1.00 97.88 99 ARG A CA 1
ATOM 729 C C . ARG A 1 99 ? 20.666 7.443 -23.361 1.00 97.88 99 ARG A C 1
ATOM 731 O O . ARG A 1 99 ? 21.591 7.911 -24.010 1.00 97.88 99 ARG A O 1
ATOM 738 N N . LEU A 1 100 ? 20.632 6.170 -22.955 1.00 97.44 100 LEU A N 1
ATOM 739 C CA . LEU A 1 100 ? 21.683 5.192 -23.248 1.00 97.44 100 LEU A CA 1
ATOM 740 C C . LEU A 1 100 ? 21.530 4.563 -24.643 1.00 97.44 100 LEU A C 1
ATOM 742 O O . LEU A 1 100 ? 22.530 4.382 -25.327 1.00 97.44 100 LEU A O 1
ATOM 746 N N . ILE A 1 101 ? 20.297 4.238 -25.052 1.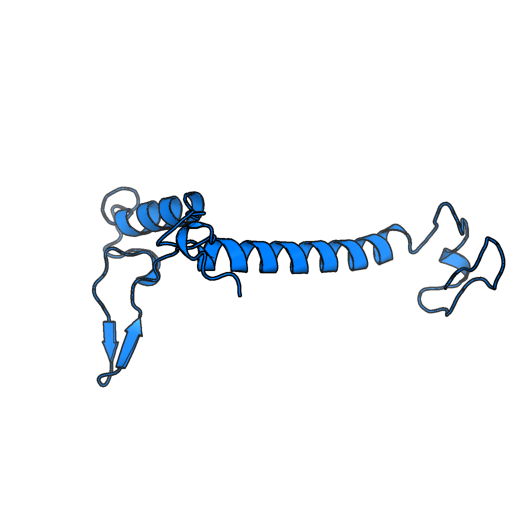00 97.50 101 ILE A N 1
ATOM 747 C CA . ILE A 1 101 ? 19.965 3.600 -26.338 1.00 97.50 101 ILE A CA 1
ATOM 748 C C . ILE A 1 101 ? 18.841 4.427 -26.995 1.00 97.50 101 ILE A C 1
ATOM 750 O O . ILE A 1 101 ? 17.661 4.211 -26.686 1.00 97.50 101 ILE A O 1
ATOM 754 N N . PRO A 1 102 ? 19.177 5.419 -27.843 1.00 97.25 102 PRO A N 1
ATOM 755 C CA . PRO A 1 102 ? 18.195 6.334 -28.434 1.00 97.25 102 PRO A CA 1
ATOM 756 C C . PRO A 1 102 ? 17.197 5.659 -29.384 1.00 97.25 102 PRO A C 1
ATOM 758 O O . PRO A 1 102 ? 16.065 6.116 -29.507 1.00 97.25 102 PRO A O 1
ATOM 761 N N . ASP A 1 103 ? 17.596 4.562 -30.019 1.00 96.81 103 ASP A N 1
ATOM 762 C CA . ASP A 1 103 ? 16.880 3.843 -31.073 1.00 96.81 103 ASP A CA 1
ATOM 763 C C . ASP A 1 103 ? 16.329 2.482 -30.611 1.00 96.81 103 ASP A C 1
ATOM 765 O O . ASP A 1 103 ? 16.076 1.586 -31.415 1.00 96.81 103 ASP A O 1
ATOM 769 N N . LYS A 1 104 ? 16.081 2.336 -29.301 1.00 97.44 104 LYS A N 1
ATOM 770 C CA . LYS A 1 104 ? 15.640 1.077 -28.674 1.00 97.44 104 LYS A CA 1
ATOM 771 C C . LYS A 1 104 ? 14.394 0.460 -29.321 1.00 97.44 104 LYS A C 1
ATOM 773 O O . LYS A 1 104 ? 14.279 -0.760 -29.374 1.00 97.44 104 LYS A O 1
ATOM 778 N N . ALA A 1 105 ? 13.490 1.280 -29.858 1.00 97.62 105 ALA A N 1
ATOM 779 C CA . ALA A 1 105 ? 12.312 0.813 -30.587 1.00 97.62 105 ALA A CA 1
ATOM 780 C C . ALA A 1 105 ? 12.648 -0.162 -31.735 1.00 97.62 105 ALA A C 1
ATOM 782 O O . ALA A 1 105 ? 11.849 -1.054 -32.011 1.00 97.62 105 ALA A O 1
ATOM 783 N N . ASN A 1 106 ? 13.821 -0.030 -32.366 1.00 97.81 106 ASN A N 1
ATOM 784 C CA . ASN A 1 106 ? 14.254 -0.892 -33.469 1.00 97.81 106 ASN A CA 1
ATOM 785 C C . ASN A 1 106 ? 14.670 -2.298 -33.007 1.00 97.81 106 ASN A C 1
ATOM 787 O O . ASN A 1 106 ? 14.610 -3.238 -33.794 1.00 97.81 106 ASN A O 1
ATOM 791 N N . LEU A 1 107 ? 15.054 -2.460 -31.735 1.00 96.81 107 LEU A N 1
ATOM 792 C CA . LEU A 1 107 ? 15.421 -3.755 -31.145 1.00 96.81 107 LEU A CA 1
ATOM 793 C C . LEU A 1 107 ? 14.186 -4.614 -30.804 1.00 96.81 107 LEU A C 1
ATOM 795 O O . LEU A 1 107 ? 14.299 -5.816 -30.571 1.00 96.81 107 LEU A O 1
ATOM 799 N N . GLY A 1 108 ? 12.993 -4.009 -30.799 1.00 96.75 108 GLY A N 1
ATOM 800 C CA . GLY A 1 108 ? 11.727 -4.666 -30.481 1.00 96.75 108 GLY A CA 1
ATOM 801 C C . GLY A 1 108 ? 11.424 -4.734 -28.980 1.00 96.75 108 GLY A C 1
ATOM 802 O O . GLY A 1 108 ? 12.123 -4.167 -28.147 1.00 96.75 108 GLY A O 1
ATOM 803 N N . PHE A 1 109 ? 10.333 -5.415 -28.615 1.00 97.12 109 PHE A N 1
ATOM 804 C CA . PHE A 1 109 ? 9.886 -5.509 -27.216 1.00 97.12 109 PHE A CA 1
ATOM 805 C C . PHE A 1 109 ? 10.709 -6.499 -26.377 1.00 97.12 109 PHE A C 1
ATOM 807 O O . PHE A 1 109 ? 10.878 -6.302 -25.176 1.00 97.12 109 PHE A O 1
ATOM 814 N N . ARG A 1 110 ? 11.211 -7.574 -26.997 1.00 98.19 110 ARG A N 1
ATOM 815 C CA . ARG A 1 110 ? 11.914 -8.662 -26.309 1.00 98.19 110 ARG A CA 1
ATOM 816 C C . ARG A 1 110 ? 13.241 -8.961 -26.995 1.00 98.19 110 ARG A C 1
ATOM 818 O O . ARG A 1 110 ? 13.275 -9.689 -27.983 1.00 98.19 110 ARG A O 1
ATOM 825 N N . PHE A 1 111 ? 14.316 -8.439 -26.424 1.00 97.44 111 PHE A N 1
ATOM 826 C CA . PHE A 1 111 ? 15.700 -8.669 -26.834 1.00 97.44 111 PHE A CA 1
ATOM 827 C C . PHE A 1 111 ? 16.586 -8.739 -25.574 1.00 97.44 111 PHE A C 1
ATOM 829 O O . PHE A 1 111 ? 16.208 -8.168 -24.551 1.00 97.44 111 PHE A O 1
ATOM 836 N N . PRO A 1 112 ? 17.719 -9.464 -25.600 1.00 96.56 112 PRO A N 1
ATOM 837 C CA . PRO A 1 112 ? 18.533 -9.675 -24.403 1.00 96.56 112 PRO A CA 1
ATOM 838 C C . PRO A 1 112 ? 19.343 -8.437 -23.986 1.00 96.56 112 PRO A C 1
ATOM 840 O O . PRO A 1 112 ? 19.407 -8.144 -22.799 1.00 96.56 112 PRO A O 1
ATOM 843 N N . CYS A 1 113 ? 19.968 -7.732 -24.936 1.00 96.94 113 CYS A N 1
ATOM 844 C CA . CYS A 1 113 ? 20.783 -6.529 -24.711 1.00 96.94 113 CYS A CA 1
ATOM 845 C C . CYS A 1 113 ? 21.143 -5.842 -26.052 1.00 96.94 113 CYS A C 1
ATOM 847 O O . CYS A 1 113 ? 20.790 -6.348 -27.117 1.00 96.94 113 CYS A O 1
ATOM 849 N N . ASP A 1 114 ? 21.869 -4.719 -25.995 1.00 96.88 114 ASP A N 1
ATOM 850 C CA . ASP A 1 114 ? 22.483 -3.989 -27.127 1.00 96.88 114 ASP A CA 1
ATOM 851 C C . ASP A 1 114 ? 24.031 -4.095 -27.069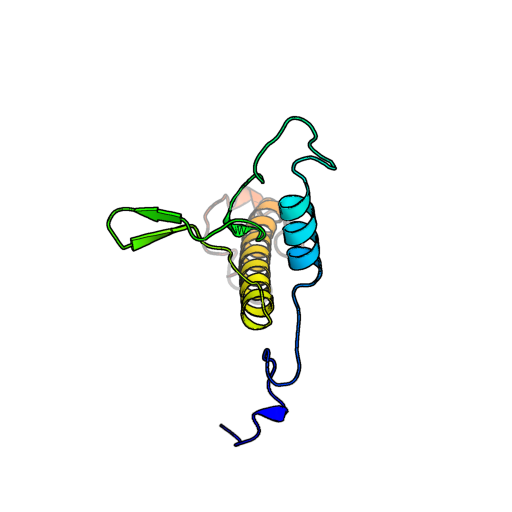 1.00 96.88 114 ASP A C 1
ATOM 853 O O . ASP A 1 114 ? 24.77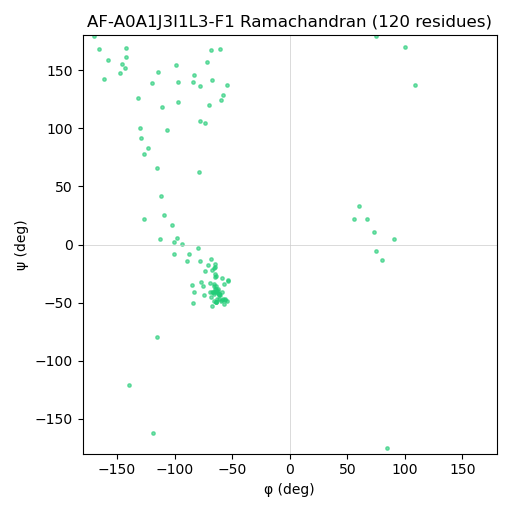4 -3.123 -27.216 1.00 96.88 114 ASP A O 1
ATOM 857 N N . GLY A 1 115 ? 24.534 -5.297 -26.750 1.00 96.56 115 GLY A N 1
ATOM 858 C CA . GLY A 1 115 ? 25.966 -5.623 -26.675 1.00 96.56 115 GLY A CA 1
ATOM 859 C C . GLY A 1 115 ? 26.722 -5.091 -25.436 1.00 96.56 115 GLY A C 1
ATOM 860 O O . GLY A 1 115 ? 26.148 -4.434 -24.564 1.00 96.56 115 GLY A O 1
ATOM 861 N N . PRO A 1 116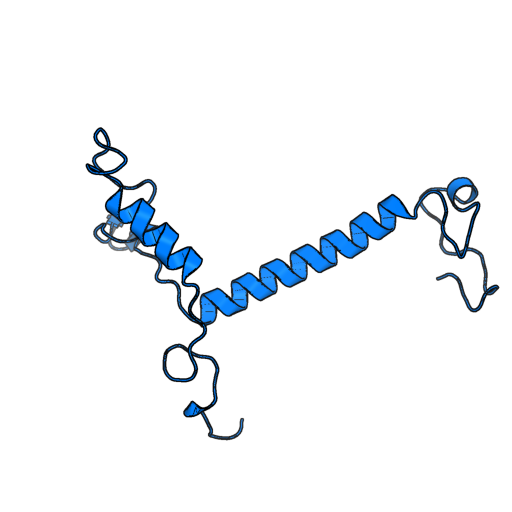 ? 28.039 -5.376 -25.325 1.00 96.44 116 PRO A N 1
ATOM 862 C CA . PRO A 1 116 ? 28.874 -4.992 -24.176 1.00 96.44 116 PRO A CA 1
ATOM 863 C C . PRO A 1 116 ? 29.343 -3.526 -24.206 1.00 96.44 116 PRO A C 1
ATOM 865 O O . PRO A 1 116 ? 30.025 -3.069 -23.288 1.00 96.44 116 PRO A O 1
ATOM 868 N N . GLY A 1 117 ? 29.017 -2.783 -25.268 1.00 94.81 117 GLY A N 1
ATOM 869 C CA . GLY A 1 117 ? 29.346 -1.365 -25.384 1.00 94.81 117 GLY A CA 1
ATOM 870 C C . GLY A 1 117 ? 28.714 -0.527 -24.267 1.00 94.81 117 GLY A C 1
ATOM 871 O O . GLY A 1 117 ? 27.855 -0.987 -23.517 1.00 94.81 117 GLY A O 1
ATOM 872 N N . ARG A 1 118 ? 29.145 0.734 -24.144 1.00 94.81 118 ARG A N 1
ATOM 873 C CA . ARG A 1 118 ? 28.623 1.695 -23.150 1.00 94.81 118 ARG A CA 1
ATOM 874 C C . ARG A 1 118 ? 28.704 1.216 -21.679 1.00 94.81 118 ARG A C 1
ATOM 876 O O . ARG A 1 118 ? 27.980 1.740 -20.841 1.00 94.81 118 ARG A O 1
ATOM 883 N N . GLY A 1 119 ? 29.587 0.261 -21.366 1.00 95.88 119 GLY A N 1
ATOM 884 C CA . GLY A 1 119 ? 29.768 -0.307 -20.020 1.00 95.88 119 GLY A CA 1
ATOM 885 C C . GLY A 1 119 ? 28.900 -1.535 -19.706 1.00 95.88 119 GLY A C 1
ATOM 886 O O . GLY A 1 119 ? 28.958 -2.029 -18.584 1.00 95.88 119 GLY A O 1
ATOM 887 N N . GLY A 1 120 ? 28.135 -2.037 -20.682 1.00 95.62 120 GLY A N 1
ATOM 888 C CA . GLY A 1 120 ? 27.182 -3.141 -20.532 1.00 95.62 120 GLY A CA 1
ATOM 889 C C . GLY A 1 120 ? 25.727 -2.664 -20.599 1.00 95.62 120 GLY A C 1
ATOM 890 O O . GLY A 1 120 ? 25.376 -1.628 -20.039 1.00 95.62 120 GLY A O 1
ATOM 891 N N . THR A 1 121 ? 24.876 -3.412 -21.310 1.00 95.81 121 THR A N 1
ATOM 892 C CA . THR A 1 121 ? 23.466 -3.049 -21.581 1.00 95.81 121 THR A CA 1
ATOM 893 C C . THR A 1 121 ? 22.464 -4.146 -21.195 1.00 95.81 121 THR A C 1
ATOM 895 O O . THR A 1 121 ? 21.356 -4.187 -21.736 1.00 95.81 121 THR A O 1
ATOM 898 N N . CYS A 1 122 ? 22.872 -5.039 -20.289 1.00 92.25 122 CYS A N 1
ATOM 899 C CA . CYS A 1 122 ? 21.999 -6.040 -19.672 1.00 92.25 122 CYS A CA 1
ATOM 900 C C . CYS A 1 122 ? 21.026 -5.410 -18.665 1.00 92.25 122 CYS A C 1
ATOM 902 O O . CYS A 1 122 ? 21.366 -4.350 -18.086 1.00 92.25 122 CYS A O 1
#

pLDDT: mean 95.53, std 4.84, range [70.38, 98.88]